Protein AF-A0A7W5DUH6-F1 (afdb_monomer_lite)

Foldseek 3Di:
DDDDDPDDDDPDDPDDPLRVVVVVVVPDDDPPDLFDWFFFADWDADPVRFIWTQTPVQAIDTPDDPDDDDPLVLSVDPNSRVSRGRPIDGDPCSSVVHDHDDDPDPDPPPD

Secondary structure (DSSP, 8-state):
----PPP----PPPPPHHHHHHHHHHS---TT---EEEEEEEEEE-TTS-EEEEETTS-EEES--SSSS---GGGTSHHHHHHHTTPEEEEHHHHTTPPPPPPPPS-----

InterPro domains:
  IPR021948 Protein of unknown function DUF3565 [PF12088] (42-97)

Structure (mmCIF, N/CA/C/O backbone):
data_AF-A0A7W5DUH6-F1
#
_entry.id   AF-A0A7W5DUH6-F1
#
loop_
_atom_site.group_PDB
_atom_site.id
_atom_site.type_symbol
_atom_site.label_atom_id
_atom_site.label_alt_id
_atom_site.label_comp_id
_atom_site.label_asym_id
_atom_site.label_entity_id
_atom_site.label_seq_id
_atom_site.pdbx_PDB_ins_code
_atom_site.Cartn_x
_atom_site.Cartn_y
_atom_site.Cartn_z
_atom_site.occupancy
_atom_site.B_iso_or_equiv
_atom_site.auth_seq_id
_atom_site.auth_comp_id
_atom_site.auth_asym_id
_atom_site.auth_atom_id
_atom_site.pdbx_PDB_model_nu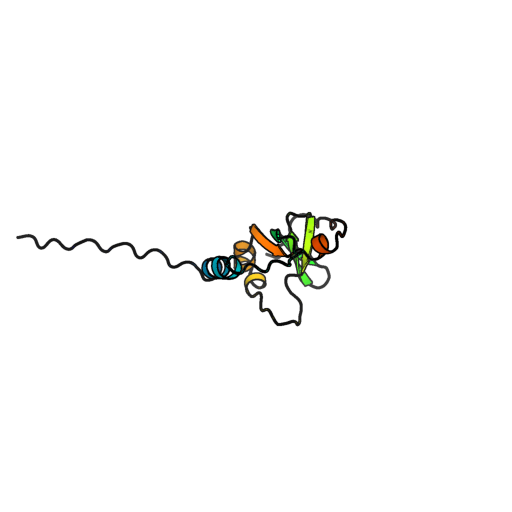m
ATOM 1 N N . MET A 1 1 ? -61.453 14.359 2.393 1.00 46.19 1 MET A N 1
ATOM 2 C CA . MET A 1 1 ? -60.528 13.383 3.014 1.00 46.19 1 MET A CA 1
ATOM 3 C C . MET A 1 1 ? -59.325 13.193 2.095 1.00 46.19 1 MET A C 1
ATOM 5 O O . MET A 1 1 ? -59.531 13.148 0.893 1.00 46.19 1 MET A O 1
ATOM 9 N N . GLY A 1 2 ? -58.108 13.095 2.649 1.00 43.03 2 GLY A N 1
ATOM 10 C CA . GLY A 1 2 ? -56.908 12.611 1.944 1.00 43.03 2 GLY A CA 1
ATOM 11 C C . GLY A 1 2 ? -55.894 13.678 1.514 1.00 43.03 2 GLY A C 1
ATOM 12 O O . GLY A 1 2 ? -55.821 14.020 0.342 1.00 43.03 2 GLY A O 1
ATOM 13 N N . ARG A 1 3 ? -55.072 14.178 2.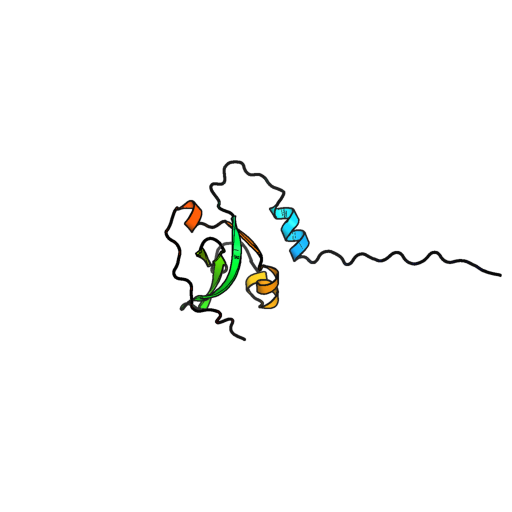449 1.00 52.00 3 ARG A N 1
ATOM 14 C CA . ARG A 1 3 ? -53.806 14.856 2.111 1.00 52.00 3 ARG A CA 1
ATOM 15 C C . ARG A 1 3 ? -52.777 13.778 1.760 1.00 52.00 3 ARG A C 1
ATOM 17 O O . ARG A 1 3 ? -52.423 12.986 2.628 1.00 52.00 3 ARG A O 1
ATOM 24 N N . VAL A 1 4 ? -52.322 13.736 0.512 1.00 52.78 4 VAL A N 1
ATOM 25 C CA . VAL A 1 4 ? -51.247 12.835 0.077 1.00 52.78 4 VAL A CA 1
ATOM 26 C C . VAL A 1 4 ? -49.919 13.563 0.275 1.00 52.78 4 VAL A C 1
ATOM 28 O O . VAL A 1 4 ? -49.650 14.560 -0.390 1.00 52.78 4 VAL A O 1
ATOM 31 N N . PHE A 1 5 ? -49.113 13.095 1.227 1.00 42.59 5 PHE A N 1
ATOM 32 C CA . PHE A 1 5 ? -47.735 13.547 1.410 1.00 42.59 5 PHE A CA 1
ATOM 33 C C . PHE A 1 5 ? -46.836 12.823 0.397 1.00 42.59 5 PHE A C 1
ATOM 35 O O . PHE A 1 5 ? -46.873 11.591 0.356 1.00 42.59 5 PHE A O 1
ATOM 42 N N . PRO A 1 6 ? -46.024 13.525 -0.414 1.00 44.03 6 PRO A N 1
ATOM 43 C CA . PRO A 1 6 ? -45.024 12.859 -1.229 1.00 44.03 6 PRO A CA 1
ATOM 44 C C . PRO A 1 6 ? -43.919 12.284 -0.335 1.00 44.03 6 PRO A C 1
ATOM 46 O O . PRO A 1 6 ? -43.400 12.938 0.569 1.00 44.03 6 PRO A O 1
ATOM 49 N N . SER A 1 7 ? -43.614 11.019 -0.611 1.00 49.84 7 SER A N 1
ATOM 50 C CA . SER A 1 7 ? -42.614 10.183 0.041 1.00 49.84 7 SER A CA 1
ATOM 51 C C . SER A 1 7 ? -41.247 10.869 0.101 1.00 49.84 7 SER A C 1
ATOM 53 O O . SER A 1 7 ? -40.743 11.358 -0.910 1.00 49.84 7 SER A O 1
ATOM 55 N N . ILE A 1 8 ? -40.642 10.862 1.290 1.00 54.97 8 ILE A N 1
ATOM 56 C CA . ILE A 1 8 ? -39.262 11.286 1.545 1.00 54.97 8 ILE A CA 1
ATOM 57 C C . ILE A 1 8 ? -38.345 10.527 0.581 1.00 54.97 8 ILE A C 1
ATOM 59 O O . ILE A 1 8 ? -38.265 9.298 0.623 1.00 54.97 8 ILE A O 1
ATOM 63 N N . GLN A 1 9 ? -37.694 11.259 -0.323 1.00 49.25 9 GLN A N 1
ATOM 64 C CA . GLN A 1 9 ? -36.669 10.702 -1.193 1.00 49.25 9 GLN A CA 1
ATOM 65 C C . GLN A 1 9 ? -35.471 10.292 -0.340 1.00 49.25 9 GLN A C 1
ATOM 67 O O . GLN A 1 9 ? -35.050 11.013 0.566 1.00 49.25 9 GLN A O 1
ATOM 72 N N . ALA A 1 10 ? -34.960 9.099 -0.627 1.00 46.62 10 ALA A N 1
ATOM 73 C CA . ALA A 1 10 ? -33.808 8.508 0.020 1.00 46.62 10 ALA A CA 1
ATOM 74 C C . ALA A 1 10 ? -32.613 9.469 -0.025 1.00 46.62 10 ALA A C 1
ATOM 76 O O . ALA A 1 10 ? -32.088 9.778 -1.095 1.00 46.62 10 ALA A O 1
ATOM 77 N N . PHE A 1 11 ? -32.157 9.909 1.147 1.00 44.75 11 PHE A N 1
ATOM 78 C CA . PHE A 1 11 ? -30.822 10.466 1.290 1.00 44.75 11 PHE A CA 1
ATOM 79 C C . PHE A 1 11 ? -29.832 9.356 0.934 1.00 44.75 11 PHE A C 1
ATOM 81 O O . PHE A 1 11 ? -29.638 8.409 1.698 1.00 44.75 11 PHE A O 1
ATOM 88 N N . GLY A 1 12 ? -29.255 9.445 -0.266 1.00 47.09 12 GLY A N 1
ATOM 89 C CA . GLY A 1 12 ? -28.118 8.627 -0.659 1.00 47.09 12 GLY A CA 1
ATOM 90 C C . GLY A 1 12 ? -27.038 8.749 0.409 1.00 47.09 12 GLY A C 1
ATOM 91 O O . GLY A 1 12 ? -26.678 9.852 0.817 1.00 47.09 12 GLY A O 1
ATOM 92 N N . ASN A 1 13 ? -26.579 7.606 0.909 1.00 50.09 13 ASN A N 1
ATOM 93 C CA . ASN A 1 13 ? -25.540 7.530 1.927 1.00 50.09 13 ASN A CA 1
ATOM 94 C C . ASN A 1 13 ? -24.315 8.330 1.432 1.00 50.09 13 ASN A C 1
ATOM 96 O O . ASN A 1 13 ? -23.831 8.030 0.335 1.00 50.09 13 ASN A O 1
ATOM 100 N N . PRO A 1 14 ? -23.841 9.367 2.148 1.00 53.72 14 PRO A N 1
ATOM 101 C CA . PRO A 1 14 ? -22.750 10.189 1.648 1.00 53.72 14 PRO A CA 1
ATOM 102 C C . PRO A 1 14 ? -21.497 9.322 1.448 1.00 53.72 14 PRO A C 1
ATOM 104 O O . PRO A 1 14 ? -21.196 8.477 2.300 1.00 53.72 14 PRO A O 1
ATOM 107 N N . PRO A 1 15 ? -20.754 9.500 0.339 1.00 52.69 15 PRO A N 1
ATOM 108 C CA . PRO A 1 15 ? -19.520 8.764 0.107 1.00 52.69 15 PRO A CA 1
ATOM 109 C C . PRO A 1 15 ? -18.580 8.957 1.299 1.00 52.69 15 PRO A C 1
ATOM 111 O O . PRO A 1 15 ? -18.319 10.084 1.728 1.00 52.69 15 PRO A O 1
ATOM 114 N N . SER A 1 16 ? -18.088 7.846 1.857 1.00 57.53 16 SER A N 1
ATOM 115 C CA . SER A 1 16 ? -17.106 7.895 2.941 1.00 57.53 16 SER A CA 1
ATOM 116 C C . SER A 1 16 ? -15.893 8.724 2.504 1.00 57.53 16 SER A C 1
ATOM 118 O O . SER A 1 16 ? -15.574 8.790 1.317 1.00 57.53 16 SER A O 1
ATOM 120 N N . VAL A 1 17 ? -15.174 9.322 3.455 1.00 54.78 17 VAL A N 1
ATOM 121 C CA . VAL A 1 17 ? -13.962 10.128 3.199 1.00 54.78 17 VAL A CA 1
ATOM 122 C C . VAL A 1 17 ? -12.967 9.417 2.257 1.00 54.78 17 VAL A C 1
ATOM 124 O O . VAL A 1 17 ? -12.306 10.068 1.452 1.00 54.78 17 VAL A O 1
ATOM 127 N N . VAL A 1 18 ? -12.927 8.078 2.283 1.00 52.50 18 VAL A N 1
ATOM 128 C CA . VAL A 1 18 ? -12.097 7.232 1.408 1.00 52.50 18 VAL A CA 1
ATOM 129 C C . VAL A 1 18 ? -12.520 7.312 -0.065 1.00 52.50 18 VAL A C 1
ATOM 131 O O . VAL A 1 18 ? -11.669 7.365 -0.948 1.00 52.50 18 VAL A O 1
ATOM 134 N N . GLU A 1 19 ? -13.821 7.367 -0.343 1.00 59.03 19 GLU A N 1
ATOM 135 C CA . GLU A 1 19 ? -14.369 7.455 -1.703 1.00 59.03 19 GLU A CA 1
ATOM 136 C C . GLU A 1 19 ? -14.124 8.846 -2.312 1.00 59.03 19 GLU A C 1
ATOM 138 O O . GLU A 1 19 ? -13.741 8.971 -3.474 1.00 59.03 19 GLU A O 1
ATOM 143 N N . ASN A 1 20 ? -14.213 9.898 -1.493 1.00 56.16 20 ASN A N 1
ATOM 144 C CA . ASN A 1 20 ? -13.883 11.261 -1.920 1.00 56.16 20 ASN A CA 1
ATOM 145 C C . ASN A 1 20 ? -12.377 11.429 -2.203 1.00 56.16 20 ASN A C 1
ATOM 147 O O . ASN A 1 20 ? -11.998 12.109 -3.156 1.00 56.16 20 ASN A O 1
ATOM 151 N N . MET A 1 21 ? -11.506 10.753 -1.443 1.00 56.84 21 MET A N 1
ATOM 152 C CA . MET A 1 21 ? -10.059 10.726 -1.709 1.00 56.84 21 MET A CA 1
ATOM 153 C C . MET A 1 21 ? -9.693 9.955 -2.987 1.00 56.84 21 MET A C 1
ATOM 155 O O . MET A 1 21 ? -8.726 10.318 -3.659 1.00 56.84 21 MET A O 1
ATOM 159 N N . ARG A 1 22 ? -10.465 8.921 -3.356 1.00 59.44 22 ARG A N 1
ATOM 160 C CA . ARG A 1 22 ? -10.278 8.188 -4.621 1.00 59.44 22 ARG A CA 1
ATOM 161 C C . ARG A 1 22 ? -10.496 9.094 -5.833 1.00 59.44 22 ARG A C 1
ATOM 163 O O . ARG A 1 22 ? -9.665 9.069 -6.736 1.00 59.44 22 ARG A O 1
ATOM 170 N N . HIS A 1 23 ? -11.541 9.922 -5.833 1.00 55.09 23 HIS A N 1
ATOM 171 C CA . HIS A 1 23 ? -11.854 10.796 -6.971 1.00 55.09 23 HIS A CA 1
ATOM 172 C C . HIS A 1 23 ? -10.856 11.950 -7.170 1.00 55.09 23 HIS A C 1
ATOM 174 O O . HIS A 1 23 ? -10.477 12.243 -8.306 1.00 55.09 23 HIS A O 1
ATOM 180 N N . VAL A 1 24 ? -10.375 12.583 -6.093 1.00 55.72 24 VAL A N 1
ATOM 181 C CA . VAL A 1 24 ? -9.456 13.735 -6.207 1.00 55.72 24 VAL A CA 1
ATOM 182 C C . VAL A 1 24 ? -8.087 13.326 -6.772 1.00 55.72 24 VAL A C 1
ATOM 184 O O . VAL A 1 24 ? -7.496 14.070 -7.550 1.00 55.72 24 VAL A O 1
ATOM 187 N N . LEU A 1 25 ? -7.598 12.121 -6.458 1.00 53.09 25 LEU A N 1
ATOM 188 C CA . LEU A 1 25 ? -6.297 11.629 -6.939 1.00 53.09 25 LEU A CA 1
ATOM 189 C C . LEU A 1 25 ? -6.331 11.046 -8.363 1.00 53.09 25 LEU A C 1
ATOM 191 O O . LEU A 1 25 ? -5.279 10.894 -8.978 1.00 53.09 25 LEU A O 1
ATOM 195 N N . GLN A 1 26 ? -7.513 10.725 -8.898 1.00 56.09 26 GLN A N 1
ATOM 196 C CA . GLN A 1 26 ? -7.681 10.194 -10.261 1.00 56.09 26 GLN A CA 1
ATOM 197 C C . GLN A 1 26 ? -7.826 11.295 -11.326 1.00 56.09 26 GLN A C 1
ATOM 199 O O . GLN A 1 26 ? -7.756 11.003 -12.516 1.00 56.09 26 GLN A O 1
ATOM 204 N N . SER A 1 27 ? -8.001 12.555 -10.908 1.00 49.97 27 SER A N 1
ATOM 205 C CA . SER A 1 27 ? -8.388 13.673 -11.786 1.00 49.97 27 SER A CA 1
ATOM 206 C C . SER A 1 27 ? -7.238 14.624 -12.166 1.00 49.97 27 SER A C 1
ATOM 208 O O . SER A 1 27 ? -7.487 15.676 -12.747 1.00 49.97 27 SER A O 1
ATOM 210 N N . MET A 1 28 ? -5.977 14.290 -11.861 1.00 54.53 28 MET A N 1
ATOM 211 C CA . MET A 1 28 ? -4.805 15.093 -12.249 1.00 54.53 28 MET A CA 1
ATOM 212 C C . MET A 1 28 ? -3.882 14.299 -13.190 1.00 54.53 28 MET A C 1
ATOM 214 O O . MET A 1 28 ? -3.117 13.458 -12.714 1.00 54.53 28 MET A O 1
ATOM 218 N N . PRO A 1 29 ? -3.900 14.543 -14.514 1.00 62.47 29 PRO A N 1
ATOM 219 C CA . PRO A 1 29 ? -2.926 13.946 -15.416 1.00 62.47 29 PRO A CA 1
ATOM 220 C C . PRO A 1 29 ? -1.620 14.755 -15.374 1.00 62.47 29 PRO A C 1
ATOM 222 O O . PRO A 1 29 ? -1.582 15.908 -15.794 1.00 62.47 29 PRO A O 1
ATOM 225 N N . ASN A 1 30 ? -0.526 14.154 -14.894 1.00 50.34 30 ASN A N 1
ATOM 226 C CA . ASN A 1 30 ? 0.824 14.658 -15.157 1.00 50.34 30 ASN A CA 1
ATOM 227 C C . ASN A 1 30 ? 1.537 13.712 -16.135 1.00 50.34 30 ASN A C 1
ATOM 229 O O . ASN A 1 30 ? 1.850 12.565 -15.800 1.00 50.34 30 ASN A O 1
ATOM 233 N N . LEU A 1 31 ? 1.768 14.218 -17.348 1.00 53.81 31 LEU A N 1
ATOM 234 C CA . LEU A 1 31 ? 2.232 13.523 -18.557 1.00 53.81 31 LEU A CA 1
ATOM 235 C C . LEU A 1 31 ? 3.721 13.105 -18.539 1.00 53.81 31 LEU A C 1
ATOM 237 O O . LEU A 1 31 ? 4.307 12.875 -19.592 1.00 53.81 31 LEU A O 1
ATOM 241 N N . ASN A 1 32 ? 4.342 12.961 -17.362 1.00 56.38 32 ASN A N 1
ATOM 242 C CA . ASN A 1 32 ? 5.776 12.656 -17.232 1.00 56.38 32 ASN A CA 1
ATOM 243 C C . ASN A 1 32 ? 6.049 11.485 -16.267 1.00 56.38 32 ASN A C 1
ATOM 245 O O . ASN A 1 32 ? 7.160 11.313 -15.763 1.00 56.38 32 ASN A O 1
ATOM 249 N N . SER A 1 33 ? 5.026 10.702 -15.931 1.00 60.09 33 SER A N 1
ATOM 250 C CA . SER A 1 33 ? 5.095 9.776 -14.804 1.00 60.09 33 SER A CA 1
ATOM 251 C C . SER A 1 33 ? 5.545 8.383 -15.251 1.00 60.09 33 SER A C 1
ATOM 253 O O . SER A 1 33 ? 4.716 7.544 -15.587 1.00 60.09 33 SER A O 1
ATOM 255 N N . ASN A 1 34 ? 6.846 8.079 -15.162 1.00 72.12 34 ASN A N 1
ATOM 256 C CA . ASN A 1 34 ? 7.339 6.691 -15.075 1.00 72.12 34 ASN A CA 1
ATOM 257 C C . ASN A 1 34 ? 6.959 6.096 -13.700 1.00 72.12 34 ASN A C 1
ATOM 259 O O . ASN A 1 34 ? 7.792 5.645 -12.930 1.00 72.12 34 ASN A O 1
ATOM 263 N N . VAL A 1 35 ? 5.697 6.223 -13.300 1.00 75.69 35 VAL A N 1
ATOM 264 C CA . VAL A 1 35 ? 5.178 5.729 -12.029 1.00 75.69 35 VAL A CA 1
ATOM 265 C C . VAL A 1 35 ? 4.246 4.596 -12.389 1.00 75.69 35 VAL A C 1
ATOM 267 O O . VAL A 1 35 ? 3.221 4.829 -13.019 1.00 75.69 35 VAL A O 1
ATOM 270 N N . VAL A 1 36 ? 4.607 3.374 -12.010 1.00 87.81 36 VAL A N 1
ATOM 271 C CA . VAL A 1 36 ? 3.797 2.189 -12.299 1.00 87.81 36 VAL A CA 1
ATOM 272 C C . VAL A 1 36 ? 2.792 2.004 -11.158 1.00 87.81 36 VAL A C 1
ATOM 274 O O . VAL A 1 36 ? 3.204 1.676 -10.040 1.00 87.81 36 VAL A O 1
ATOM 277 N N . PRO A 1 37 ? 1.485 2.246 -11.380 1.00 90.69 37 PRO A N 1
ATOM 278 C CA . PRO A 1 37 ? 0.486 2.125 -10.331 1.00 90.69 37 PRO A CA 1
ATOM 279 C C . PRO A 1 37 ? 0.128 0.653 -10.101 1.00 90.69 37 PRO A C 1
ATOM 281 O O . PRO A 1 37 ? -0.441 -0.003 -10.976 1.00 90.69 37 PRO A O 1
ATOM 284 N N . SER A 1 38 ? 0.385 0.142 -8.899 1.00 91.44 38 SER A N 1
ATOM 285 C CA . SER A 1 38 ? 0.061 -1.233 -8.515 1.00 91.44 38 SER A CA 1
ATOM 286 C C . SER A 1 38 ? -0.920 -1.270 -7.350 1.00 91.44 38 SER A C 1
ATOM 288 O O . SER A 1 38 ? -0.777 -0.524 -6.382 1.00 91.44 38 SER A O 1
ATOM 290 N N . ALA A 1 39 ? -1.919 -2.148 -7.448 1.00 93.69 39 ALA A N 1
ATOM 291 C CA . ALA A 1 39 ? -2.919 -2.339 -6.406 1.00 93.69 39 ALA A CA 1
ATOM 292 C C . ALA A 1 39 ? -2.294 -2.950 -5.146 1.00 93.69 39 ALA A C 1
ATOM 294 O O . ALA A 1 39 ? -1.426 -3.822 -5.248 1.00 93.69 39 ALA A O 1
ATOM 295 N N . ILE A 1 40 ? -2.752 -2.511 -3.974 1.00 93.12 40 ILE A N 1
ATOM 296 C CA . ILE A 1 40 ? -2.392 -3.125 -2.695 1.00 93.12 40 ILE A CA 1
ATOM 297 C C . ILE A 1 40 ? -3.167 -4.434 -2.531 1.00 93.12 40 ILE A C 1
ATOM 299 O O . ILE A 1 40 ? -4.399 -4.438 -2.573 1.00 93.12 40 ILE A O 1
ATOM 303 N N . THR A 1 41 ? -2.449 -5.532 -2.312 1.00 93.25 41 THR A N 1
ATOM 304 C CA . THR A 1 41 ? -3.015 -6.875 -2.110 1.00 93.25 41 THR A CA 1
ATOM 305 C C . THR A 1 41 ? -2.939 -7.339 -0.661 1.00 93.25 41 THR A C 1
ATOM 307 O O . THR A 1 41 ? -3.615 -8.293 -0.290 1.00 93.25 41 THR A O 1
ATOM 310 N N . GLY A 1 42 ? -2.132 -6.680 0.170 1.00 91.69 42 GLY A N 1
ATOM 311 C CA . GLY A 1 42 ? -1.994 -7.027 1.578 1.00 91.69 42 GLY A CA 1
ATOM 312 C C . GLY A 1 42 ? -1.039 -6.106 2.320 1.00 91.69 42 GLY A C 1
ATOM 313 O O . GLY A 1 42 ? -0.446 -5.197 1.739 1.00 91.69 42 GLY A O 1
ATOM 314 N N . TYR A 1 43 ? -0.879 -6.370 3.612 1.00 89.69 43 TYR A N 1
ATOM 315 C CA . TYR A 1 43 ? 0.025 -5.644 4.495 1.00 89.69 43 TYR A CA 1
ATOM 316 C C . TYR A 1 43 ? 0.794 -6.625 5.370 1.00 89.69 43 TYR A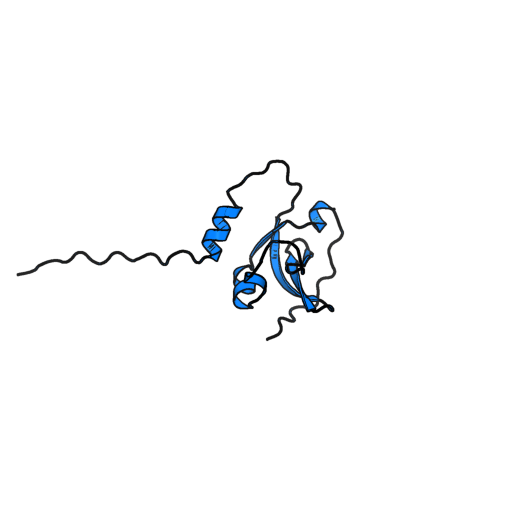 C 1
ATOM 318 O O . TYR A 1 43 ? 0.337 -7.738 5.624 1.00 89.69 43 TYR A O 1
ATOM 326 N N . HIS A 1 44 ? 1.964 -6.207 5.821 1.00 89.12 44 HIS A N 1
ATOM 327 C CA . HIS A 1 44 ? 2.699 -6.854 6.896 1.00 89.12 44 HIS A CA 1
ATOM 328 C C . HIS A 1 44 ? 3.502 -5.802 7.654 1.00 89.12 44 HIS A C 1
ATOM 330 O O . HIS A 1 44 ? 3.614 -4.653 7.216 1.00 89.12 44 HIS A O 1
ATOM 336 N N . VAL A 1 45 ? 4.013 -6.212 8.802 1.00 87.19 45 VAL A N 1
ATOM 337 C CA . VAL A 1 45 ? 4.991 -5.456 9.569 1.00 87.19 45 VAL A CA 1
ATOM 338 C C . VAL A 1 45 ? 6.348 -6.107 9.316 1.00 87.19 45 VAL A C 1
ATOM 340 O O . VAL A 1 45 ? 6.425 -7.337 9.298 1.00 87.19 45 VAL A O 1
ATOM 343 N N . ASP A 1 46 ? 7.369 -5.306 9.039 1.00 86.44 46 ASP A N 1
ATOM 344 C CA . ASP A 1 46 ? 8.748 -5.789 8.938 1.00 86.44 46 ASP A CA 1
ATOM 345 C C . ASP A 1 46 ? 9.396 -5.957 10.324 1.00 86.44 46 ASP A C 1
ATOM 347 O O . ASP A 1 46 ? 8.763 -5.739 11.360 1.00 86.44 46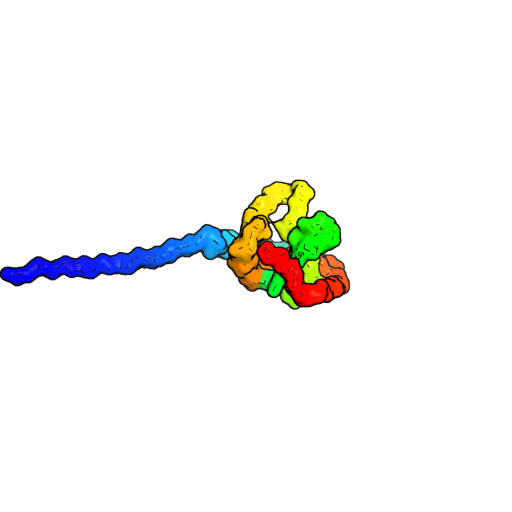 ASP A O 1
ATOM 351 N N . ASP A 1 47 ? 10.665 -6.360 10.351 1.00 84.38 47 ASP A N 1
ATOM 352 C CA . ASP A 1 47 ? 11.401 -6.614 11.595 1.00 84.38 47 ASP A CA 1
ATOM 353 C C . ASP A 1 47 ? 11.594 -5.346 12.455 1.00 84.38 47 ASP A C 1
ATOM 355 O O . ASP A 1 47 ? 11.818 -5.442 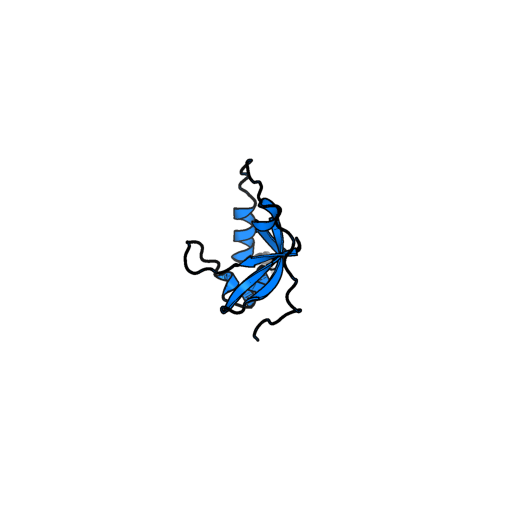13.661 1.00 84.38 47 ASP A O 1
ATOM 359 N N . GLU A 1 48 ? 11.455 -4.156 11.860 1.00 83.81 48 GLU A N 1
ATOM 360 C CA . GLU A 1 48 ? 11.577 -2.853 12.529 1.00 83.81 48 GLU A CA 1
ATOM 361 C C . GLU A 1 48 ? 10.232 -2.327 13.060 1.00 83.81 48 GLU A C 1
ATOM 363 O O . GLU A 1 48 ? 10.167 -1.272 1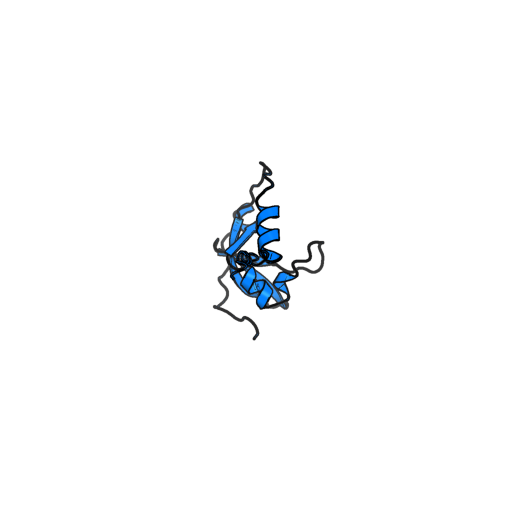3.696 1.00 83.81 48 GLU A O 1
ATOM 368 N N . GLY A 1 49 ? 9.131 -3.048 12.834 1.00 83.31 49 GLY A N 1
ATOM 369 C CA . GLY A 1 49 ? 7.809 -2.604 13.271 1.00 83.31 49 GLY A CA 1
ATOM 370 C C . GLY A 1 49 ? 7.131 -1.636 12.293 1.00 83.31 49 GLY A C 1
ATOM 371 O O . GLY A 1 49 ? 6.160 -0.962 12.660 1.00 83.31 49 GLY A O 1
ATOM 372 N N . HIS A 1 50 ? 7.608 -1.534 11.051 1.00 85.31 50 HIS A N 1
ATOM 373 C CA . HIS A 1 50 ? 7.068 -0.630 10.041 1.00 85.31 50 HIS A CA 1
ATOM 374 C C . HIS A 1 50 ? 6.065 -1.322 9.115 1.00 85.31 50 HIS A C 1
ATOM 376 O O . HIS A 1 50 ? 6.218 -2.470 8.709 1.00 85.31 50 HIS A O 1
ATOM 382 N N . TRP A 1 51 ? 4.996 -0.601 8.760 1.00 88.12 51 TRP A N 1
ATOM 383 C CA . TRP A 1 51 ? 3.960 -1.125 7.871 1.00 88.12 51 TRP A CA 1
ATOM 384 C C . TRP A 1 51 ? 4.411 -1.117 6.414 1.00 88.12 51 TRP A C 1
ATOM 386 O O . TRP A 1 51 ? 4.690 -0.061 5.831 1.00 88.12 51 TRP A O 1
ATOM 396 N N . VAL A 1 52 ? 4.348 -2.295 5.804 1.00 90.44 52 VAL A N 1
ATOM 397 C CA . VAL A 1 52 ? 4.717 -2.555 4.417 1.00 90.44 52 VAL A CA 1
ATOM 398 C C . VAL A 1 52 ? 3.499 -3.064 3.650 1.00 90.44 52 VAL A C 1
ATOM 400 O O . VAL A 1 52 ? 2.889 -4.074 4.007 1.00 90.44 52 VAL A O 1
ATOM 403 N N . ALA A 1 53 ? 3.130 -2.365 2.577 1.00 91.88 53 ALA A N 1
ATOM 404 C CA . ALA A 1 53 ? 2.109 -2.810 1.638 1.00 91.88 53 ALA A CA 1
ATOM 405 C C . ALA A 1 53 ? 2.708 -3.782 0.621 1.00 91.88 53 ALA A C 1
ATOM 407 O O . ALA A 1 53 ? 3.725 -3.489 -0.004 1.00 91.88 53 ALA A O 1
ATOM 408 N N . GLN A 1 54 ? 2.033 -4.908 0.428 1.00 92.88 54 GLN A N 1
ATOM 409 C CA . GLN A 1 54 ? 2.302 -5.852 -0.648 1.00 92.88 54 GLN A CA 1
ATOM 410 C C . GLN A 1 54 ? 1.539 -5.384 -1.884 1.00 92.88 54 GLN A C 1
ATOM 412 O O . GLN A 1 54 ? 0.329 -5.139 -1.816 1.00 92.88 54 GLN A O 1
ATOM 417 N N . LEU A 1 55 ? 2.241 -5.230 -3.001 1.00 93.12 55 LEU A N 1
ATOM 418 C CA . LEU A 1 55 ? 1.667 -4.756 -4.250 1.00 93.12 55 LEU A CA 1
ATOM 419 C C . LEU A 1 55 ? 1.491 -5.914 -5.236 1.00 93.12 55 LEU A C 1
ATOM 421 O O . LEU A 1 55 ? 2.309 -6.830 -5.303 1.00 93.12 55 LEU A O 1
ATOM 425 N N . GLN A 1 56 ? 0.452 -5.833 -6.067 1.00 93.00 56 GLN A N 1
ATOM 426 C CA . GLN A 1 56 ? 0.167 -6.816 -7.118 1.00 93.00 56 GLN A CA 1
ATOM 427 C C . GLN A 1 56 ? 1.342 -7.036 -8.091 1.00 93.00 56 GLN A C 1
ATOM 429 O O . GLN A 1 56 ? 1.491 -8.135 -8.616 1.00 93.00 56 GLN A O 1
ATOM 434 N N . CYS A 1 57 ? 2.196 -6.030 -8.311 1.00 92.06 57 CYS A N 1
ATOM 435 C CA . CYS A 1 57 ? 3.407 -6.145 -9.126 1.00 92.06 57 CYS A CA 1
ATOM 436 C C . CYS A 1 57 ? 4.498 -7.049 -8.520 1.00 92.06 57 CYS A C 1
ATOM 438 O O . CYS A 1 57 ? 5.513 -7.280 -9.169 1.00 92.06 57 CYS A O 1
ATOM 440 N N . GLY A 1 58 ? 4.308 -7.558 -7.298 1.00 91.62 58 GLY A N 1
ATOM 441 C CA . GLY A 1 58 ? 5.283 -8.396 -6.595 1.00 91.62 58 GLY A CA 1
ATOM 442 C C . GLY A 1 58 ? 6.309 -7.609 -5.779 1.00 91.62 58 GLY A C 1
ATOM 443 O O . GLY A 1 58 ? 7.240 -8.200 -5.241 1.00 91.62 58 GLY A O 1
ATOM 444 N N . HIS A 1 59 ? 6.149 -6.289 -5.667 1.00 93.62 59 HIS A N 1
ATOM 445 C CA . HIS A 1 59 ? 6.988 -5.439 -4.823 1.00 93.62 59 HIS A CA 1
ATOM 446 C C . HIS A 1 59 ? 6.296 -5.080 -3.512 1.00 93.62 59 HIS A C 1
ATOM 448 O O . HIS A 1 59 ? 5.071 -5.008 -3.419 1.00 93.62 59 HIS A O 1
ATOM 454 N N . ASN A 1 60 ? 7.112 -4.776 -2.518 1.00 92.00 60 ASN A N 1
ATOM 455 C CA . ASN A 1 60 ? 6.733 -4.310 -1.202 1.00 92.00 60 ASN A CA 1
ATOM 456 C C . ASN A 1 60 ? 7.084 -2.822 -1.070 1.00 92.00 60 ASN A C 1
ATOM 458 O O . ASN A 1 60 ? 8.171 -2.384 -1.461 1.00 92.00 60 ASN A O 1
ATOM 462 N N . GLN A 1 61 ? 6.161 -2.031 -0.525 1.00 89.69 61 GLN A N 1
ATOM 463 C CA . GLN A 1 61 ? 6.346 -0.596 -0.323 1.00 89.69 61 GLN A CA 1
ATOM 464 C C . GLN A 1 61 ? 5.980 -0.196 1.103 1.00 89.69 61 GLN A C 1
ATOM 466 O O . GLN A 1 61 ? 4.846 -0.398 1.538 1.00 89.69 61 GLN A O 1
ATOM 471 N N . HIS A 1 62 ? 6.915 0.437 1.811 1.00 89.50 62 HIS A N 1
ATOM 472 C CA . HIS A 1 62 ? 6.636 1.073 3.095 1.00 89.50 62 HIS A CA 1
ATOM 473 C C . HIS A 1 62 ? 5.561 2.146 2.942 1.00 89.50 62 HIS A C 1
ATOM 475 O O . HIS A 1 62 ? 5.674 3.074 2.135 1.00 89.50 62 HIS A O 1
ATOM 481 N N . VAL A 1 63 ? 4.497 2.010 3.728 1.00 86.88 63 VAL A N 1
ATOM 482 C CA . VAL A 1 63 ? 3.366 2.952 3.748 1.00 86.88 63 VAL A CA 1
ATOM 483 C C . VAL A 1 63 ? 3.393 3.863 4.971 1.00 86.88 63 VAL A C 1
ATOM 485 O O . VAL A 1 63 ? 2.636 4.835 5.027 1.00 86.88 63 VAL A O 1
ATOM 488 N N . ARG A 1 64 ? 4.322 3.601 5.896 1.00 80.50 64 ARG A N 1
ATOM 489 C CA . ARG A 1 64 ? 4.683 4.465 7.016 1.00 80.50 64 ARG A CA 1
ATOM 490 C C . ARG A 1 64 ? 6.202 4.658 7.032 1.00 80.50 64 ARG A C 1
ATOM 492 O O . ARG A 1 64 ? 6.934 3.684 7.091 1.00 80.50 64 ARG A O 1
ATOM 499 N N . HIS A 1 65 ? 6.633 5.912 7.036 1.00 63.16 65 HIS A N 1
ATOM 500 C CA . HIS A 1 65 ? 7.947 6.332 7.517 1.00 63.16 65 HIS A CA 1
ATOM 501 C C . HIS A 1 65 ? 7.728 7.515 8.464 1.00 63.16 65 HIS A C 1
ATOM 503 O O . HIS A 1 65 ? 6.828 8.326 8.228 1.00 63.16 65 HIS A O 1
ATOM 509 N N . ASP A 1 66 ? 8.527 7.596 9.523 1.00 46.34 66 ASP A N 1
ATOM 510 C CA . ASP A 1 66 ? 8.768 8.845 10.250 1.00 46.34 66 ASP A CA 1
ATOM 511 C C . ASP A 1 66 ? 9.804 9.670 9.460 1.00 46.34 66 ASP A C 1
ATOM 513 O O . ASP A 1 66 ? 10.718 9.087 8.877 1.00 46.34 66 ASP A O 1
ATOM 517 N N . PRO A 1 67 ? 9.732 11.008 9.473 1.00 50.22 67 PRO A N 1
ATOM 518 C CA . PRO A 1 67 ? 9.069 11.868 8.477 1.00 50.22 67 PRO A CA 1
ATOM 519 C C . PRO A 1 67 ? 9.539 11.644 7.014 1.00 50.22 67 PRO A C 1
ATOM 521 O O . PRO A 1 67 ? 10.736 11.511 6.767 1.00 50.22 67 PRO A O 1
ATOM 524 N N . PRO A 1 68 ? 8.623 11.707 6.011 1.00 54.75 68 PRO A N 1
ATOM 525 C CA . PRO A 1 68 ? 8.124 13.016 5.561 1.00 54.75 68 PRO A CA 1
ATOM 526 C C . PRO A 1 68 ? 6.595 13.148 5.323 1.00 54.75 68 PRO A C 1
ATOM 528 O O . PRO A 1 68 ? 5.926 12.239 4.836 1.00 54.75 68 PRO A O 1
ATOM 531 N N . LEU A 1 69 ? 6.098 14.357 5.642 1.00 52.53 69 LEU A N 1
ATOM 532 C CA . LEU A 1 69 ? 4.939 15.185 5.211 1.00 52.53 69 LEU A CA 1
ATOM 533 C C . LEU A 1 69 ? 3.608 14.617 4.654 1.00 52.53 69 LEU A C 1
ATOM 535 O O . LEU A 1 69 ? 2.720 15.421 4.375 1.00 52.53 69 LEU A O 1
ATOM 539 N N . VAL A 1 70 ? 3.371 13.309 4.533 1.00 57.72 70 VAL A N 1
ATOM 540 C CA . VAL A 1 70 ? 2.039 12.795 4.142 1.00 57.72 70 VAL A CA 1
ATOM 541 C C . VAL A 1 70 ? 1.515 11.822 5.188 1.00 57.72 70 VAL A C 1
ATOM 543 O O . VAL A 1 70 ? 1.880 10.647 5.214 1.00 57.72 70 VAL A O 1
ATOM 546 N N . ARG A 1 71 ? 0.607 12.315 6.039 1.00 61.38 71 ARG A N 1
ATOM 547 C CA . ARG A 1 71 ? -0.148 11.492 6.991 1.00 61.38 71 ARG A CA 1
ATOM 548 C C . ARG A 1 71 ? -1.050 10.520 6.224 1.00 61.38 71 ARG A C 1
ATOM 550 O O . ARG A 1 71 ? -2.129 10.882 5.769 1.00 61.38 71 ARG A O 1
ATOM 557 N N . ARG A 1 72 ? -0.617 9.266 6.081 1.00 76.19 72 ARG A N 1
ATOM 558 C CA . ARG A 1 72 ? -1.468 8.154 5.627 1.00 76.19 72 ARG A CA 1
ATOM 559 C C . ARG A 1 72 ? -2.176 7.531 6.827 1.00 76.19 72 ARG A C 1
ATOM 561 O O . ARG A 1 72 ? -1.870 6.412 7.225 1.00 76.19 72 ARG A O 1
ATOM 568 N N . GLU A 1 73 ? -3.110 8.270 7.423 1.00 79.69 73 GLU A N 1
ATOM 569 C CA . GLU A 1 73 ? -3.811 7.852 8.653 1.00 79.69 73 GLU A CA 1
ATOM 570 C C . GLU A 1 73 ? -4.524 6.502 8.505 1.00 79.69 73 GLU A C 1
ATOM 572 O O . GLU A 1 73 ? -4.632 5.738 9.462 1.00 79.69 73 GLU A O 1
ATOM 577 N N . TRP A 1 74 ? -4.925 6.154 7.279 1.00 86.06 74 TRP A N 1
ATOM 578 C CA . TRP A 1 74 ? -5.520 4.860 6.961 1.00 86.06 74 TRP A CA 1
ATOM 579 C C . TRP A 1 74 ? -4.616 3.669 7.326 1.00 86.06 74 TRP A C 1
ATOM 581 O O . TRP A 1 74 ? -5.131 2.596 7.617 1.00 86.06 74 TRP A O 1
ATOM 591 N N . VAL A 1 75 ? -3.289 3.830 7.367 1.00 86.38 75 VAL A N 1
ATOM 592 C CA . VAL A 1 75 ? -2.351 2.749 7.732 1.00 86.38 75 VAL A CA 1
ATOM 593 C C . VAL A 1 75 ? -2.460 2.385 9.219 1.00 86.38 75 VAL A C 1
ATOM 595 O O . VAL A 1 75 ? -2.235 1.234 9.600 1.00 86.38 75 VAL A O 1
ATOM 598 N N . LEU A 1 76 ? -2.819 3.360 10.061 1.00 84.12 76 LEU A N 1
ATOM 599 C CA . LEU A 1 76 ? -2.751 3.255 11.522 1.00 84.12 76 LEU A CA 1
ATOM 600 C C . LEU A 1 76 ? -3.790 2.302 12.105 1.00 84.12 76 LEU A C 1
ATOM 602 O O . LEU A 1 76 ? -3.564 1.723 13.163 1.00 84.12 76 LEU A O 1
ATOM 606 N N . THR A 1 77 ? -4.923 2.130 11.426 1.00 86.75 77 THR A N 1
ATOM 607 C CA . THR A 1 77 ? -6.008 1.275 11.908 1.00 86.75 77 THR A CA 1
ATOM 608 C C . THR A 1 77 ? -6.194 0.072 10.987 1.00 86.75 77 THR A C 1
ATOM 610 O O . THR A 1 77 ? -6.127 0.222 9.764 1.00 86.75 77 THR A O 1
ATOM 613 N N . PRO A 1 78 ? -6.519 -1.117 11.528 1.00 88.25 78 PRO A N 1
ATOM 614 C CA . PRO A 1 78 ? -6.871 -2.270 10.701 1.00 88.25 78 PRO A CA 1
ATOM 615 C C . PRO A 1 78 ? -8.027 -1.970 9.735 1.00 88.25 78 PRO A C 1
ATOM 617 O O . PRO A 1 78 ? -8.013 -2.387 8.580 1.00 88.25 78 PRO A O 1
ATOM 620 N N . LYS A 1 79 ? -9.019 -1.182 10.179 1.00 89.00 79 LYS A N 1
ATOM 621 C CA . LYS A 1 79 ? -10.142 -0.741 9.337 1.00 89.00 79 LYS A CA 1
ATOM 622 C C . LYS A 1 79 ? -9.669 0.114 8.158 1.00 89.00 79 LYS A C 1
ATOM 624 O O . LYS A 1 79 ? -10.119 -0.108 7.036 1.00 89.00 79 LYS A O 1
ATOM 629 N N . GLY A 1 80 ? -8.766 1.061 8.403 1.00 90.44 80 GLY A N 1
ATOM 630 C CA . GLY A 1 80 ? -8.192 1.900 7.358 1.00 90.44 80 GLY A CA 1
ATOM 631 C C . GLY A 1 80 ? -7.387 1.087 6.343 1.00 90.44 80 GLY A C 1
ATOM 632 O O . GLY A 1 80 ? -7.627 1.225 5.145 1.00 90.44 80 GLY A O 1
ATOM 633 N N . ARG A 1 81 ? -6.531 0.160 6.793 1.00 90.94 81 ARG A N 1
ATOM 634 C CA . ARG A 1 81 ? -5.773 -0.732 5.899 1.00 90.94 81 ARG A CA 1
ATOM 635 C C . ARG A 1 81 ? -6.698 -1.560 5.017 1.00 90.94 81 ARG A C 1
ATOM 637 O O . ARG A 1 81 ? -6.554 -1.549 3.798 1.00 90.94 81 ARG A O 1
ATOM 644 N N . ARG A 1 82 ? -7.718 -2.192 5.606 1.00 89.00 82 ARG A N 1
ATOM 645 C CA . ARG A 1 82 ? -8.719 -2.953 4.842 1.00 89.00 82 ARG A CA 1
ATOM 646 C C . ARG A 1 82 ? -9.448 -2.100 3.807 1.00 89.00 82 ARG A C 1
ATOM 648 O O . ARG A 1 82 ? -9.682 -2.572 2.701 1.00 89.00 82 ARG A O 1
ATOM 655 N N . SER A 1 83 ? -9.763 -0.843 4.128 1.00 89.56 83 SER A N 1
ATOM 656 C CA . SER A 1 83 ? -10.422 0.074 3.184 1.00 89.56 83 SER A CA 1
ATOM 657 C C . SER A 1 83 ? -9.557 0.450 1.972 1.00 89.56 83 SER A C 1
ATOM 659 O O . SER A 1 83 ? -10.088 0.886 0.951 1.00 89.56 83 SER A O 1
ATOM 661 N N . MET A 1 84 ? -8.240 0.257 2.076 1.00 90.25 84 MET A N 1
ATOM 662 C CA . MET A 1 84 ? -7.257 0.617 1.055 1.00 90.25 84 MET A CA 1
ATOM 663 C C . MET A 1 84 ? -6.775 -0.578 0.228 1.00 90.25 84 MET A C 1
ATOM 665 O O . MET A 1 84 ? -6.020 -0.385 -0.724 1.00 90.25 84 MET A O 1
ATOM 669 N N . LEU A 1 85 ? -7.244 -1.797 0.510 1.00 91.00 85 LEU A N 1
ATOM 670 C CA . LEU A 1 85 ? -7.046 -2.926 -0.399 1.00 91.00 85 LEU A CA 1
ATOM 671 C C . LEU A 1 85 ? -7.613 -2.586 -1.787 1.00 91.00 85 LEU A C 1
ATOM 673 O O . LEU A 1 85 ? -8.680 -1.984 -1.911 1.00 91.00 85 LEU A O 1
ATOM 677 N N . GLY A 1 86 ? -6.862 -2.918 -2.837 1.00 90.62 86 GLY A N 1
ATOM 678 C CA . GLY A 1 86 ? -7.182 -2.550 -4.219 1.00 90.62 86 GLY A CA 1
ATOM 679 C C . GLY A 1 86 ? -6.822 -1.110 -4.612 1.00 90.62 86 GLY A C 1
ATOM 680 O O . GLY A 1 86 ? -6.752 -0.814 -5.806 1.00 90.62 86 GLY A O 1
ATOM 681 N N . PHE A 1 87 ? -6.530 -0.215 -3.658 1.00 90.44 87 PHE A N 1
ATOM 682 C CA . PHE A 1 87 ? -6.015 1.119 -3.976 1.00 90.44 87 PHE A CA 1
ATOM 683 C C . PHE A 1 87 ? -4.654 1.005 -4.666 1.00 90.44 87 PHE A C 1
ATOM 685 O O . PHE A 1 87 ? -3.826 0.178 -4.284 1.00 90.44 87 PHE A O 1
ATOM 692 N N . ARG A 1 88 ? -4.411 1.830 -5.688 1.00 90.31 88 ARG A N 1
ATOM 693 C CA . ARG A 1 88 ? -3.170 1.785 -6.464 1.00 90.31 88 ARG A CA 1
ATOM 694 C C . ARG A 1 88 ? -2.140 2.756 -5.903 1.00 90.31 88 ARG A C 1
ATOM 696 O O . ARG A 1 88 ? -2.383 3.958 -5.850 1.00 90.31 88 ARG A O 1
ATOM 703 N N . LEU A 1 89 ? -0.976 2.235 -5.529 1.00 89.31 89 LEU A N 1
ATOM 704 C CA . LEU A 1 89 ? 0.191 3.029 -5.153 1.00 89.31 89 LEU A CA 1
ATOM 705 C C . LEU A 1 89 ? 1.192 3.080 -6.304 1.00 89.31 89 LEU A C 1
ATOM 707 O O . LEU A 1 89 ? 1.342 2.119 -7.057 1.00 89.31 89 LEU A O 1
ATOM 711 N N . GLY A 1 90 ? 1.900 4.202 -6.426 1.00 90.12 90 GLY A N 1
ATOM 712 C CA . GLY A 1 90 ? 3.031 4.314 -7.338 1.00 90.12 90 GLY A CA 1
ATOM 713 C C . GLY A 1 90 ? 4.203 3.463 -6.854 1.00 90.12 90 GLY A C 1
ATOM 714 O O . GLY A 1 90 ? 4.864 3.813 -5.869 1.00 90.12 90 GLY A O 1
ATOM 715 N N . CYS A 1 91 ? 4.477 2.358 -7.546 1.00 90.31 91 CYS A N 1
ATOM 716 C CA . CYS A 1 91 ? 5.584 1.475 -7.212 1.00 90.31 91 CYS A CA 1
ATOM 717 C C . CYS A 1 91 ? 6.918 2.096 -7.657 1.00 90.31 91 CYS A C 1
ATOM 719 O O . CYS A 1 91 ? 7.200 2.203 -8.853 1.00 90.31 91 CYS A O 1
ATOM 721 N N . LYS A 1 92 ? 7.758 2.482 -6.686 1.00 86.75 92 LYS A N 1
ATOM 722 C CA . LYS A 1 92 ? 9.116 2.996 -6.945 1.00 86.75 92 LYS A CA 1
ATOM 723 C C . LYS A 1 92 ? 10.026 1.920 -7.550 1.00 86.75 92 LYS A C 1
ATOM 725 O O . LYS A 1 92 ? 10.745 2.194 -8.499 1.00 86.75 92 LYS A O 1
ATOM 730 N N . LYS A 1 93 ? 9.910 0.679 -7.071 1.00 89.56 93 LYS A N 1
ATOM 731 C CA . LYS A 1 93 ? 10.714 -0.454 -7.549 1.00 89.56 93 LYS A CA 1
ATOM 732 C C . LYS A 1 93 ? 10.421 -0.808 -9.010 1.00 89.56 93 LYS A C 1
ATOM 734 O O . LYS A 1 93 ? 11.348 -1.060 -9.766 1.00 89.56 93 LYS A O 1
ATOM 739 N N . CYS A 1 94 ? 9.162 -0.730 -9.449 1.00 89.38 94 CYS A N 1
ATOM 740 C CA . CYS A 1 94 ? 8.823 -0.877 -10.868 1.00 89.38 94 CYS A CA 1
ATOM 741 C C . CYS A 1 94 ? 9.419 0.240 -11.730 1.00 89.38 94 CYS A C 1
ATOM 743 O O . CYS A 1 94 ? 9.926 -0.039 -12.811 1.00 89.38 94 CYS A O 1
ATOM 745 N N . ARG A 1 95 ? 9.374 1.491 -11.253 1.00 87.12 95 ARG A N 1
ATOM 746 C CA . ARG A 1 95 ? 10.009 2.629 -11.935 1.00 87.12 95 ARG A CA 1
ATOM 747 C C . ARG A 1 95 ? 11.512 2.411 -12.120 1.00 87.12 95 ARG A C 1
ATOM 749 O O . ARG A 1 95 ? 12.077 2.763 -13.147 1.00 87.12 95 ARG A O 1
ATOM 756 N N . GLU A 1 96 ? 12.150 1.821 -11.120 1.00 88.38 96 GLU A N 1
ATOM 757 C CA . GLU A 1 96 ? 13.586 1.532 -11.103 1.00 88.38 96 GLU A CA 1
ATOM 758 C C . GLU A 1 96 ? 13.938 0.197 -11.784 1.00 88.38 96 GLU A C 1
ATOM 760 O O . GLU A 1 96 ? 15.105 -0.174 -11.824 1.00 88.38 96 GLU A O 1
ATOM 765 N N . SER A 1 97 ? 12.952 -0.524 -12.340 1.00 87.31 97 SER A N 1
ATOM 766 C CA . SER A 1 97 ? 13.123 -1.876 -12.904 1.00 87.31 97 SER A CA 1
ATOM 767 C C . SER A 1 97 ? 13.799 -2.862 -11.939 1.00 87.31 97 SER A C 1
ATOM 769 O O . SER A 1 97 ? 14.519 -3.769 -12.353 1.00 87.31 97 SER A O 1
ATOM 771 N N . ALA A 1 98 ? 13.566 -2.687 -10.637 1.00 88.44 98 ALA A N 1
ATOM 772 C CA . ALA A 1 98 ? 14.119 -3.546 -9.605 1.00 88.44 98 ALA A CA 1
ATOM 773 C C . ALA A 1 98 ? 13.440 -4.931 -9.612 1.00 88.44 98 ALA A C 1
ATOM 775 O O . ALA A 1 98 ? 12.240 -5.032 -9.911 1.00 88.44 98 ALA A O 1
ATOM 776 N N . PRO A 1 99 ? 14.166 -6.002 -9.244 1.00 87.88 99 PRO A N 1
ATOM 777 C CA . PRO A 1 99 ? 13.592 -7.339 -9.143 1.00 87.88 99 PRO A CA 1
ATOM 778 C C . PRO A 1 99 ? 12.441 -7.390 -8.119 1.00 87.88 99 PRO A C 1
ATOM 780 O O . PRO A 1 99 ? 12.394 -6.556 -7.209 1.00 87.88 99 PRO A O 1
ATOM 783 N N . PRO A 1 100 ? 11.489 -8.332 -8.264 1.00 86.31 100 PRO A N 1
ATOM 784 C CA . PRO A 1 100 ? 10.428 -8.551 -7.283 1.00 86.31 100 PRO A CA 1
ATOM 785 C C . PRO A 1 100 ? 10.986 -8.853 -5.893 1.00 86.31 100 PRO A C 1
ATOM 787 O O . PRO A 1 100 ? 12.050 -9.458 -5.756 1.00 86.31 100 PRO A O 1
ATOM 790 N N . ASP A 1 101 ? 10.239 -8.468 -4.862 1.00 87.38 101 ASP A N 1
ATOM 791 C CA . ASP A 1 101 ? 10.629 -8.764 -3.490 1.00 87.38 101 ASP A CA 1
ATOM 792 C C . ASP A 1 101 ? 10.241 -10.195 -3.113 1.00 87.38 101 ASP A C 1
ATOM 794 O O . ASP A 1 101 ? 9.297 -10.778 -3.658 1.00 87.38 101 ASP A O 1
ATOM 798 N N . ALA A 1 102 ? 10.941 -10.756 -2.125 1.00 80.31 102 ALA A N 1
ATOM 799 C CA . ALA A 1 102 ? 10.497 -11.991 -1.501 1.00 80.31 102 ALA A CA 1
ATOM 800 C C . ALA A 1 102 ? 9.086 -11.780 -0.936 1.00 80.31 102 ALA A C 1
ATOM 802 O O . ALA A 1 102 ? 8.835 -10.848 -0.164 1.00 80.31 102 ALA A O 1
ATOM 803 N N . ARG A 1 103 ? 8.148 -12.644 -1.337 1.00 68.75 103 ARG A N 1
ATOM 804 C CA . ARG A 1 103 ? 6.797 -12.619 -0.783 1.00 68.75 103 ARG A CA 1
ATOM 805 C C . ARG A 1 103 ? 6.908 -13.004 0.697 1.00 68.75 103 ARG A C 1
ATOM 807 O O . ARG A 1 103 ? 7.346 -14.121 0.978 1.00 68.75 103 ARG A O 1
ATOM 814 N N . PRO A 1 104 ? 6.522 -12.126 1.636 1.00 66.69 104 PRO A N 1
ATOM 815 C CA . PRO A 1 104 ? 6.502 -12.499 3.040 1.00 66.69 104 PRO A CA 1
ATOM 816 C C . PRO A 1 104 ? 5.514 -13.660 3.239 1.00 66.69 104 PRO A C 1
ATOM 818 O O . PRO A 1 104 ? 4.525 -13.757 2.499 1.00 66.69 104 PRO A O 1
ATOM 821 N N . PRO A 1 105 ? 5.754 -14.554 4.214 1.00 63.22 105 PRO A N 1
ATOM 822 C CA . PRO A 1 105 ? 4.806 -15.611 4.540 1.00 63.22 105 PRO A CA 1
ATOM 823 C C . PRO A 1 105 ? 3.426 -14.998 4.805 1.00 63.22 105 PRO A C 1
ATOM 825 O O . PRO A 1 105 ? 3.313 -13.917 5.389 1.00 63.22 105 PRO A O 1
ATOM 828 N N . ALA A 1 106 ? 2.380 -15.659 4.308 1.00 55.72 106 ALA A N 1
ATOM 829 C CA . ALA A 1 106 ? 1.026 -15.124 4.312 1.00 55.72 106 ALA A CA 1
ATOM 830 C C . ALA A 1 106 ? 0.604 -14.668 5.722 1.00 55.72 106 ALA A C 1
ATOM 832 O O . ALA A 1 106 ? 0.546 -15.469 6.648 1.00 55.72 106 ALA A O 1
ATOM 833 N N . ALA A 1 107 ? 0.296 -13.374 5.835 1.00 52.78 107 ALA A N 1
ATOM 834 C CA . ALA A 1 107 ? -0.459 -12.738 6.909 1.00 52.78 107 ALA A CA 1
ATOM 835 C C . ALA A 1 107 ? 0.033 -12.987 8.349 1.00 52.78 107 ALA A C 1
ATOM 837 O O . ALA A 1 107 ? -0.466 -13.842 9.075 1.00 52.78 107 ALA A O 1
ATOM 838 N N . ARG A 1 108 ? 0.892 -12.087 8.829 1.00 51.38 108 ARG A N 1
ATOM 839 C CA . ARG A 1 108 ? 0.823 -11.639 10.224 1.00 51.38 108 ARG A CA 1
ATOM 840 C C . ARG A 1 108 ? 0.206 -10.245 10.234 1.00 51.38 108 ARG A C 1
ATOM 842 O O . ARG A 1 108 ? 0.918 -9.251 10.317 1.00 51.38 108 ARG A O 1
ATOM 849 N N . GLU A 1 109 ? -1.116 -10.158 10.078 1.00 53.41 109 GLU A N 1
ATOM 850 C CA . GLU A 1 109 ? -1.810 -8.997 10.642 1.00 53.41 109 GLU A CA 1
ATOM 851 C C . GLU A 1 109 ? -1.823 -9.229 12.161 1.00 53.41 109 GLU A C 1
ATOM 853 O O . GLU A 1 109 ? -2.416 -10.218 12.590 1.00 53.41 109 GLU A O 1
ATOM 858 N N . PRO A 1 110 ? -1.134 -8.417 12.983 1.00 52.19 110 PRO A N 1
ATOM 859 C CA . PRO A 1 110 ? -1.341 -8.473 14.424 1.00 52.19 110 PRO A CA 1
ATOM 860 C C . PRO A 1 110 ? -2.824 -8.194 14.712 1.00 52.19 110 PRO A C 1
ATOM 862 O O . PRO A 1 110 ? -3.357 -7.185 14.234 1.00 52.19 110 PRO A O 1
ATOM 865 N N . SER A 1 111 ? -3.464 -9.140 15.411 1.00 46.78 111 SER A N 1
ATOM 866 C CA . SER A 1 111 ? -4.868 -9.095 15.846 1.00 46.78 111 SER A CA 1
ATOM 867 C C . SER A 1 111 ? -5.201 -7.843 16.648 1.00 46.78 111 SER A C 1
ATOM 869 O O . SER A 1 111 ? -4.350 -7.422 17.462 1.00 46.78 111 SER A O 1
#

Organism: NCBI:txid980271

Radius of gyration: 19.68 Å; chains: 1; bounding box: 75×31×34 Å

pLDDT: mean 72.9, std 17.82, range [42.59, 93.69]

Sequence (111 aa):
MGRVFPSIQAFGNPPSVVENMRHVLQSMPNLNSNVVPSAITGYHVDDEGHWVAQLQCGHNQHVRHDPPLVRREWVLTPKGRRSMLGFRLGCKKCRESAPPDARPPAAREPS